Protein AF-X1QM81-F1 (afdb_monomer)

Foldseek 3Di:
DKFFADDDDDPDDDDDDDDDDDDFDPVDADDPGDMAAEAEAQDDPDCPVVVQVVDRHHYHYHHVVQDDPVNVQVVVVVPDDHPDDDDDDPPDTDPDRCSVVVQVVVVVPVVDPHDDDDDDDDD

Structure (mmCIF, N/CA/C/O backbone):
data_AF-X1QM81-F1
#
_entry.id   AF-X1QM81-F1
#
loop_
_atom_site.group_PDB
_atom_site.id
_atom_site.type_symbol
_atom_site.label_atom_id
_atom_site.label_alt_id
_atom_site.label_comp_id
_atom_site.label_asym_id
_atom_site.label_entity_id
_atom_site.label_seq_id
_atom_site.pdbx_PDB_ins_code
_atom_site.Cartn_x
_atom_site.Cartn_y
_atom_site.Cartn_z
_atom_site.occupancy
_atom_site.B_iso_or_equiv
_atom_site.auth_seq_id
_atom_site.auth_comp_id
_atom_site.auth_asym_id
_atom_site.auth_atom_id
_atom_site.pdbx_PDB_model_num
ATOM 1 N N . MET A 1 1 ? -1.967 -0.075 0.075 1.00 66.19 1 MET A N 1
ATOM 2 C CA . MET A 1 1 ? -1.455 -0.978 -0.974 1.00 66.19 1 MET A CA 1
ATOM 3 C C . MET A 1 1 ? -1.831 -0.385 -2.318 1.00 66.19 1 MET A C 1
ATOM 5 O O . MET A 1 1 ? -2.944 0.114 -2.433 1.00 66.19 1 MET A O 1
ATOM 9 N N . LEU A 1 2 ? -0.912 -0.367 -3.280 1.00 57.12 2 LEU A N 1
ATOM 10 C CA . LEU A 1 2 ? -1.179 0.070 -4.653 1.00 57.12 2 LEU A CA 1
ATOM 11 C C . LEU A 1 2 ? -1.048 -1.137 -5.585 1.00 57.12 2 LEU A C 1
ATOM 13 O O . LEU A 1 2 ? -0.140 -1.946 -5.378 1.00 57.12 2 LEU A O 1
ATOM 17 N N . CYS A 1 3 ? -1.927 -1.248 -6.579 1.00 51.84 3 CYS A N 1
ATOM 18 C CA . CYS A 1 3 ? -1.937 -2.367 -7.514 1.00 51.84 3 CYS A CA 1
ATOM 19 C C . CYS A 1 3 ? -2.036 -1.894 -8.974 1.00 51.84 3 CYS A C 1
ATOM 21 O O . CYS A 1 3 ? -2.830 -1.000 -9.271 1.00 51.84 3 CYS A O 1
ATOM 23 N N . PHE A 1 4 ? -1.208 -2.461 -9.863 1.00 49.91 4 PHE A N 1
ATOM 24 C CA . PHE A 1 4 ? -0.977 -1.963 -11.233 1.00 49.91 4 PHE 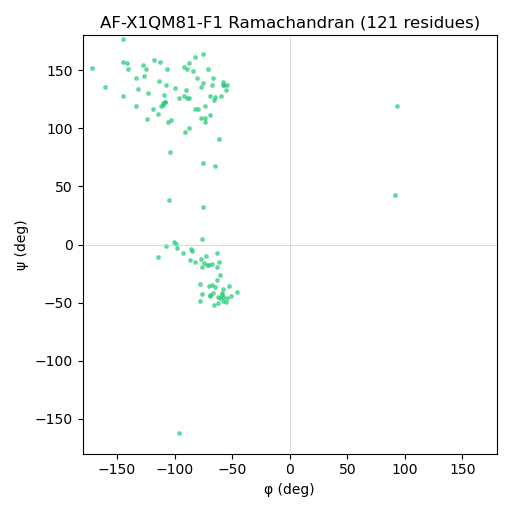A CA 1
ATOM 25 C C . PHE A 1 4 ? -1.038 -3.085 -12.282 1.00 49.91 4 PHE A C 1
ATOM 27 O O . PHE A 1 4 ? -0.527 -4.165 -12.003 1.00 49.91 4 PHE A O 1
ATOM 34 N N . PRO A 1 5 ? -1.578 -2.857 -13.492 1.00 36.34 5 PRO A N 1
ATOM 35 C CA . PRO A 1 5 ? -1.492 -3.795 -14.620 1.00 36.34 5 PRO A CA 1
ATOM 36 C C . PRO A 1 5 ? -0.090 -3.797 -15.274 1.00 36.34 5 PRO A C 1
ATOM 38 O O . PRO A 1 5 ? 0.666 -2.837 -15.088 1.00 36.34 5 PRO A O 1
ATOM 41 N N . LYS A 1 6 ? 0.260 -4.815 -16.092 1.00 41.66 6 LYS A N 1
ATOM 42 C CA . LYS A 1 6 ? 1.467 -4.757 -16.946 1.00 41.66 6 LYS A CA 1
ATOM 43 C C . LYS A 1 6 ? 1.464 -3.515 -17.813 1.00 41.66 6 LYS A C 1
ATOM 45 O O . LYS A 1 6 ? 0.490 -3.232 -18.514 1.00 41.66 6 LYS A O 1
ATOM 50 N N . ARG A 1 7 ? 2.632 -2.887 -17.906 1.00 47.16 7 ARG A N 1
ATOM 51 C CA . ARG A 1 7 ? 2.940 -1.978 -19.004 1.00 47.16 7 ARG A CA 1
ATOM 52 C C . ARG A 1 7 ? 2.964 -2.775 -20.313 1.00 47.16 7 ARG A C 1
ATOM 54 O O . ARG A 1 7 ? 3.663 -3.785 -20.409 1.00 47.16 7 ARG A O 1
ATOM 61 N N . LYS A 1 8 ? 2.202 -2.347 -21.324 1.00 40.94 8 LYS A N 1
ATOM 62 C CA . LYS A 1 8 ? 2.375 -2.864 -22.692 1.00 40.94 8 LYS A CA 1
ATOM 63 C C . LYS A 1 8 ? 3.633 -2.230 -23.300 1.00 40.94 8 LYS A C 1
ATOM 65 O O . LYS A 1 8 ? 3.926 -1.065 -23.046 1.00 40.94 8 LYS A O 1
ATOM 70 N N . ASN A 1 9 ? 4.419 -3.036 -24.014 1.00 46.31 9 ASN A N 1
ATOM 71 C CA . ASN A 1 9 ? 5.708 -2.653 -24.599 1.00 46.31 9 ASN A CA 1
ATOM 72 C C . ASN A 1 9 ? 5.573 -1.517 -25.625 1.00 46.31 9 ASN A C 1
ATOM 74 O O . ASN A 1 9 ? 5.463 -1.796 -26.817 1.00 46.31 9 ASN A O 1
ATOM 78 N N . ASP A 1 10 ? 5.684 -0.261 -25.190 1.00 47.56 10 ASP A N 1
ATOM 79 C CA . ASP A 1 10 ? 5.574 0.886 -26.093 1.00 47.56 10 ASP A CA 1
ATOM 80 C C . ASP A 1 10 ? 6.828 1.780 -25.999 1.00 47.56 10 ASP A C 1
ATOM 82 O O . ASP A 1 10 ? 7.058 2.503 -25.027 1.00 47.56 10 ASP A O 1
ATOM 86 N N . ASN A 1 11 ? 7.649 1.727 -27.054 1.00 43.22 11 ASN A N 1
ATOM 87 C CA . ASN A 1 11 ? 8.834 2.561 -27.306 1.00 43.22 11 ASN A CA 1
ATOM 88 C C . ASN A 1 11 ? 8.484 4.001 -27.760 1.00 43.22 11 ASN A C 1
ATOM 90 O O . ASN A 1 11 ? 9.227 4.598 -28.539 1.00 43.22 11 ASN A O 1
ATOM 94 N N . GLU A 1 12 ? 7.376 4.594 -27.306 1.00 37.16 12 GLU A N 1
ATOM 95 C CA . GLU A 1 12 ? 7.035 5.979 -27.665 1.00 37.16 12 GLU A CA 1
ATOM 96 C C . GLU A 1 12 ? 7.410 6.992 -26.568 1.00 37.16 12 GLU A C 1
ATOM 98 O O . GLU A 1 12 ? 7.119 6.784 -25.386 1.00 37.16 12 GLU A O 1
ATOM 103 N N . PRO A 1 13 ? 8.040 8.132 -26.924 1.00 35.81 13 PRO A N 1
ATOM 104 C CA . PRO A 1 13 ? 8.322 9.195 -25.973 1.00 35.81 13 PRO A CA 1
ATOM 105 C C . PRO A 1 13 ? 7.027 9.940 -25.630 1.00 35.81 13 PRO A C 1
ATOM 107 O O . PRO A 1 13 ? 6.482 10.701 -26.434 1.00 35.81 13 PRO A O 1
ATOM 110 N N . ILE A 1 14 ? 6.543 9.742 -24.405 1.00 43.69 14 ILE A N 1
ATOM 111 C CA . ILE A 1 14 ? 5.295 10.339 -23.927 1.00 43.69 14 ILE A CA 1
ATOM 112 C C . ILE A 1 14 ? 5.501 11.838 -23.660 1.00 43.69 14 ILE A C 1
ATOM 114 O O . ILE A 1 14 ? 6.309 12.258 -22.828 1.00 43.69 14 ILE A O 1
ATOM 118 N N . LYS A 1 15 ? 4.743 12.672 -24.380 1.00 32.53 15 LYS A N 1
ATOM 119 C CA . LYS A 1 15 ? 4.685 14.128 -24.188 1.00 32.53 15 LYS A CA 1
ATOM 120 C C . LYS A 1 15 ? 3.906 14.454 -22.912 1.00 32.53 15 LYS A C 1
ATOM 122 O O . LYS A 1 15 ? 2.678 14.424 -22.901 1.00 32.53 15 LYS A O 1
ATOM 127 N N . THR A 1 16 ? 4.606 14.846 -21.852 1.00 33.66 16 THR A N 1
ATOM 128 C CA . THR A 1 16 ? 3.986 15.257 -20.585 1.00 33.66 16 THR A CA 1
ATOM 129 C C . THR A 1 16 ? 3.237 16.589 -20.732 1.00 33.66 16 THR A C 1
ATOM 131 O O . THR A 1 16 ? 3.860 17.648 -20.863 1.00 33.66 16 THR A O 1
ATOM 134 N N . LYS A 1 17 ? 1.901 16.578 -20.644 1.00 33.81 17 LYS A N 1
ATOM 135 C CA . LYS A 1 17 ? 1.137 17.774 -20.249 1.00 33.81 17 LYS A CA 1
ATOM 136 C C . LYS A 1 17 ? 1.152 17.850 -18.721 1.00 33.81 17 LYS A C 1
ATOM 138 O O . LYS A 1 17 ? 0.661 16.954 -18.049 1.00 33.81 17 LYS A O 1
ATOM 143 N N . LYS A 1 18 ? 1.764 18.909 -18.180 1.00 34.78 18 LYS A N 1
ATOM 144 C CA . LYS A 1 18 ? 1.897 19.155 -16.734 1.00 34.78 18 LYS A CA 1
ATOM 145 C C . LYS A 1 18 ? 0.534 19.153 -16.026 1.00 34.78 18 LYS A C 1
ATOM 147 O O . LYS A 1 18 ? -0.313 19.960 -16.411 1.00 34.78 18 LYS A O 1
ATOM 152 N N . PRO A 1 19 ? 0.391 18.456 -14.889 1.00 36.16 19 PRO A N 1
ATOM 153 C CA . PRO A 1 19 ? -0.457 18.914 -13.808 1.00 36.16 19 PRO A CA 1
ATOM 154 C C . PRO A 1 19 ? 0.403 19.658 -12.781 1.00 36.16 19 PRO A C 1
ATOM 156 O O . PRO A 1 19 ? 1.418 19.174 -12.281 1.00 36.16 19 PRO A O 1
ATOM 159 N N . VAL A 1 20 ? -0.011 20.885 -12.493 1.00 46.41 20 VAL A N 1
ATOM 160 C CA . VAL A 1 20 ? 0.463 21.690 -11.369 1.00 46.41 20 VAL A CA 1
ATOM 161 C C . VAL A 1 20 ? -0.227 21.164 -10.114 1.00 46.41 20 VAL A C 1
ATOM 163 O O . VAL A 1 20 ? -1.410 21.432 -9.981 1.00 46.41 20 VAL A O 1
ATOM 166 N N . ILE A 1 21 ? 0.457 20.489 -9.183 1.00 36.03 21 ILE A N 1
ATOM 167 C CA . ILE A 1 21 ? -0.023 20.381 -7.789 1.00 36.03 21 ILE A CA 1
ATOM 168 C C . ILE A 1 21 ? 1.164 20.387 -6.807 1.00 36.03 21 ILE A C 1
ATOM 170 O O . ILE A 1 21 ? 2.116 19.620 -6.928 1.00 36.03 21 ILE A O 1
ATOM 174 N N . LYS A 1 22 ? 1.081 21.288 -5.818 1.00 33.94 22 LYS A N 1
ATOM 175 C CA . LYS A 1 22 ? 1.938 21.367 -4.627 1.00 33.94 22 LYS A CA 1
ATOM 176 C C . LYS A 1 22 ? 1.477 20.355 -3.563 1.00 33.94 22 LYS A C 1
ATOM 178 O O . LYS A 1 22 ? 0.284 20.267 -3.294 1.00 33.94 22 LYS A O 1
ATOM 183 N N . LYS A 1 23 ? 2.467 19.779 -2.865 1.00 37.94 23 LYS A N 1
ATOM 184 C CA . LYS A 1 23 ? 2.437 18.965 -1.625 1.00 37.94 23 LYS A CA 1
ATOM 185 C C . LYS A 1 23 ? 2.358 17.438 -1.838 1.00 37.94 23 LYS A C 1
ATOM 187 O O . LYS A 1 23 ? 1.420 16.917 -2.425 1.00 37.94 23 LYS A O 1
ATOM 192 N N . TYR A 1 24 ? 3.399 16.766 -1.335 1.00 41.72 24 TYR A N 1
ATOM 193 C CA . TYR A 1 24 ? 3.782 15.353 -1.473 1.00 41.72 24 TYR A CA 1
ATOM 194 C C . TYR A 1 24 ? 2.782 14.365 -0.845 1.00 41.72 24 TYR A C 1
ATOM 196 O O . TYR A 1 24 ? 3.067 13.726 0.164 1.00 41.72 24 TYR A O 1
ATOM 204 N N . SER A 1 25 ? 1.585 14.266 -1.412 1.00 55.62 25 SER A N 1
ATOM 205 C CA . SER A 1 25 ? 0.672 13.154 -1.153 1.00 55.62 25 SER A CA 1
ATOM 206 C C . SER A 1 25 ? 1.153 11.932 -1.938 1.00 55.62 25 SER A C 1
ATOM 208 O O . SER A 1 25 ? 1.479 12.057 -3.117 1.00 55.62 25 SER A O 1
ATOM 210 N N . ILE A 1 26 ? 1.167 10.743 -1.322 1.00 57.91 26 ILE A N 1
ATOM 211 C CA . ILE A 1 26 ? 1.462 9.484 -2.030 1.00 57.91 26 ILE A CA 1
ATOM 212 C C . ILE A 1 26 ? 0.423 9.151 -3.105 1.00 57.91 26 ILE A C 1
ATOM 214 O O . ILE A 1 26 ? 0.617 8.213 -3.860 1.00 57.91 26 ILE A O 1
ATOM 218 N N . LEU A 1 27 ? -0.670 9.908 -3.182 1.00 55.44 27 LEU A N 1
ATOM 219 C CA . LEU A 1 27 ? -1.685 9.807 -4.228 1.00 55.44 27 LEU A CA 1
ATOM 220 C C . LEU A 1 27 ? -1.404 10.769 -5.395 1.00 55.44 27 LEU A C 1
ATOM 222 O O . LEU A 1 27 ? -2.065 10.695 -6.426 1.00 55.44 27 LEU A O 1
ATOM 226 N N . THR A 1 28 ? -0.412 11.654 -5.255 1.00 51.94 28 THR A N 1
ATOM 227 C CA . THR A 1 28 ? 0.035 12.590 -6.291 1.00 51.94 28 THR A CA 1
ATOM 228 C C . THR A 1 28 ? 1.349 12.088 -6.886 1.00 51.94 28 THR A C 1
ATOM 230 O O . THR A 1 28 ? 2.427 12.565 -6.536 1.00 51.94 28 THR A O 1
ATOM 233 N N . PHE A 1 29 ? 1.283 11.116 -7.791 1.00 65.62 29 PHE A N 1
ATOM 234 C CA . PHE A 1 29 ? 2.437 10.696 -8.589 1.00 65.62 29 PHE A CA 1
ATOM 235 C C . PHE A 1 29 ? 2.104 10.697 -10.077 1.00 65.62 29 PHE A C 1
ATOM 237 O O . PHE A 1 29 ? 0.948 10.594 -10.479 1.00 65.62 29 PHE A O 1
ATOM 244 N N . ILE A 1 30 ? 3.143 10.852 -10.894 1.00 52.38 30 ILE A N 1
ATOM 245 C CA . ILE A 1 30 ? 3.026 10.787 -12.348 1.00 52.38 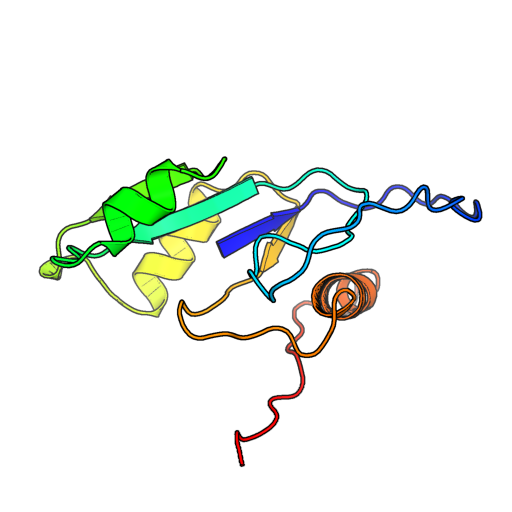30 ILE A CA 1
ATOM 246 C C . ILE A 1 30 ? 3.257 9.327 -12.728 1.00 52.38 30 ILE A C 1
ATOM 248 O O . ILE A 1 30 ? 4.396 8.869 -12.808 1.00 52.38 30 ILE A O 1
ATOM 252 N N . TYR A 1 31 ? 2.167 8.588 -12.899 1.00 59.00 31 TYR A N 1
ATOM 253 C CA . TYR A 1 31 ? 2.175 7.256 -13.490 1.00 59.00 31 TYR A CA 1
ATOM 254 C C . TYR A 1 31 ? 1.038 7.213 -14.506 1.00 59.00 31 TYR A C 1
ATOM 256 O O . TYR A 1 31 ? -0.108 7.479 -14.152 1.00 59.00 31 TYR A O 1
ATOM 264 N N . ASP A 1 32 ? 1.380 6.983 -15.773 1.00 60.22 32 ASP A N 1
ATOM 265 C CA . ASP A 1 32 ? 0.432 7.083 -16.892 1.00 60.22 32 ASP A CA 1
ATOM 266 C C . ASP A 1 32 ? -0.552 5.901 -16.947 1.00 60.22 32 ASP A C 1
ATOM 268 O O . ASP A 1 32 ? -1.596 5.993 -17.591 1.00 60.22 32 ASP A O 1
ATOM 272 N N . GLU A 1 33 ? -0.254 4.805 -16.245 1.00 67.25 33 GLU A N 1
ATOM 273 C CA . GLU A 1 33 ? -1.110 3.621 -16.202 1.00 67.25 33 GLU A CA 1
ATOM 274 C C . GLU A 1 33 ? -2.140 3.696 -15.073 1.00 67.25 33 GLU A C 1
ATOM 276 O O . GLU A 1 33 ? -1.913 4.280 -14.008 1.00 67.25 33 GLU A O 1
ATOM 281 N N . LYS A 1 34 ? -3.284 3.044 -15.291 1.00 76.31 34 LYS A N 1
ATOM 282 C CA . LYS A 1 34 ? -4.333 2.918 -14.274 1.00 76.31 34 LYS A CA 1
ATOM 283 C C . LYS A 1 34 ? -3.848 2.062 -13.111 1.00 76.31 34 LYS A C 1
ATOM 285 O O . LYS A 1 34 ? -3.181 1.058 -13.314 1.00 76.31 34 LYS A O 1
ATOM 290 N N . PHE A 1 35 ? -4.247 2.425 -11.902 1.00 84.69 35 PHE A N 1
ATOM 291 C CA . PHE A 1 35 ? -3.946 1.666 -10.697 1.00 84.69 35 PHE A CA 1
ATOM 292 C C . PHE A 1 35 ? -5.101 1.739 -9.717 1.00 84.69 35 PHE A C 1
ATOM 294 O O . PHE A 1 35 ? -5.893 2.683 -9.750 1.00 84.69 35 PHE A O 1
ATOM 301 N N . GLU A 1 36 ? -5.176 0.758 -8.828 1.00 88.62 36 GLU A N 1
ATOM 302 C CA . GLU A 1 36 ? -6.062 0.815 -7.674 1.00 88.62 36 GLU A CA 1
ATOM 303 C C . GLU A 1 36 ? -5.273 1.059 -6.389 1.00 88.62 36 GLU A C 1
ATOM 305 O O . GLU A 1 36 ? -4.103 0.687 -6.245 1.00 88.62 36 GLU A O 1
ATOM 310 N N . VAL A 1 37 ? -5.940 1.702 -5.435 1.00 91.50 37 VAL A N 1
ATOM 311 C CA . VAL A 1 37 ? -5.413 1.948 -4.098 1.00 91.50 37 VAL A CA 1
ATOM 312 C C . VAL A 1 37 ? -6.326 1.258 -3.108 1.00 91.50 37 VAL A C 1
ATOM 314 O O . VAL A 1 37 ? -7.489 1.634 -2.975 1.00 91.50 37 VAL A O 1
ATOM 317 N N . ILE A 1 38 ? -5.792 0.283 -2.382 1.00 93.25 38 ILE A N 1
ATOM 318 C CA . ILE A 1 38 ? -6.507 -0.412 -1.316 1.00 93.25 38 ILE A CA 1
ATOM 319 C C . ILE A 1 38 ? -5.929 0.026 0.028 1.00 93.25 38 ILE A C 1
ATOM 321 O O . ILE A 1 38 ? -4.728 -0.125 0.291 1.00 93.25 38 ILE A O 1
ATOM 325 N N . ILE A 1 39 ? -6.791 0.560 0.888 1.00 93.88 39 ILE A N 1
ATOM 326 C CA . ILE A 1 39 ? -6.472 0.921 2.270 1.00 93.88 39 ILE A CA 1
ATOM 327 C C . ILE A 1 39 ? -7.202 -0.061 3.176 1.00 93.88 39 ILE A C 1
ATOM 329 O O . ILE A 1 39 ? -8.424 -0.149 3.122 1.00 93.88 39 ILE A O 1
ATOM 333 N N . ILE A 1 40 ? -6.453 -0.785 4.009 1.00 94.19 40 ILE A N 1
ATOM 334 C CA . ILE A 1 40 ? -7.028 -1.622 5.062 1.00 94.19 40 ILE A CA 1
ATOM 335 C C . ILE A 1 40 ? -6.782 -0.919 6.392 1.00 94.19 40 ILE A C 1
ATOM 337 O O . ILE A 1 40 ? -5.651 -0.876 6.872 1.00 94.19 40 ILE A O 1
ATOM 341 N N . ASP A 1 41 ? -7.841 -0.338 6.940 1.00 93.88 41 ASP A N 1
ATOM 342 C CA . ASP A 1 41 ? -7.857 0.331 8.234 1.00 93.88 41 ASP A CA 1
ATOM 343 C C . ASP A 1 41 ? -8.210 -0.666 9.343 1.00 93.88 41 ASP A C 1
ATOM 345 O O . ASP A 1 41 ? -9.164 -1.430 9.212 1.00 93.88 41 ASP A O 1
ATOM 349 N N . SER A 1 42 ? -7.457 -0.656 10.441 1.00 92.75 42 SER A N 1
ATOM 350 C CA . SER A 1 42 ? -7.651 -1.566 11.575 1.00 92.75 42 SER A CA 1
ATOM 351 C C . SER A 1 42 ? -8.292 -0.883 12.784 1.00 92.75 42 SER A C 1
ATOM 353 O O . SER A 1 42 ? -7.889 -1.140 13.918 1.00 92.75 42 SER A O 1
ATOM 355 N N . GLY A 1 43 ? -9.252 0.015 12.547 1.00 91.12 43 GLY A N 1
ATOM 356 C CA . GLY A 1 43 ? -9.989 0.709 13.601 1.00 91.12 43 GLY A CA 1
ATOM 357 C C . GLY A 1 43 ? -9.369 2.042 14.012 1.00 91.12 43 GLY A C 1
ATOM 358 O O . GLY A 1 43 ? -9.303 2.336 15.207 1.00 91.12 43 GLY A O 1
ATOM 359 N N . SER A 1 44 ? -8.914 2.849 13.048 1.00 91.25 44 SER A N 1
ATOM 360 C CA . SER A 1 44 ? -8.456 4.213 13.340 1.00 91.25 44 SER A CA 1
ATOM 361 C C . SER A 1 44 ? -9.568 5.040 13.992 1.00 91.25 44 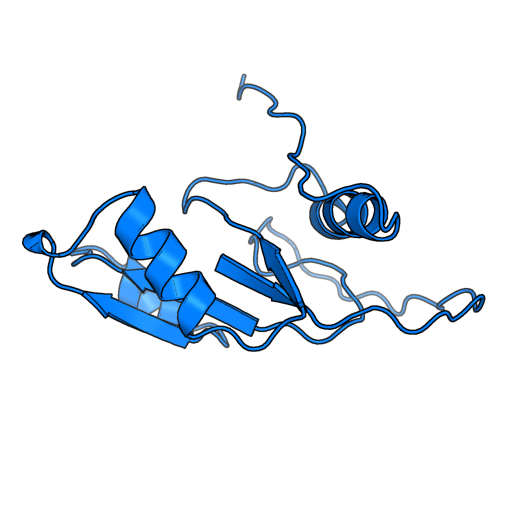SER A C 1
ATOM 363 O O . SER A 1 44 ? -10.722 5.004 13.567 1.00 91.25 44 SER A O 1
ATOM 365 N N . THR A 1 45 ? -9.216 5.810 15.023 1.00 92.00 45 THR A N 1
ATOM 366 C CA . THR A 1 45 ? -10.140 6.684 15.775 1.00 92.00 45 THR A CA 1
ATOM 367 C C . THR A 1 45 ? -9.929 8.170 15.492 1.00 92.00 45 THR A C 1
ATOM 369 O O . THR A 1 45 ? -10.628 9.019 16.044 1.00 92.00 45 THR A O 1
ATOM 372 N N . ASP A 1 46 ? -8.957 8.491 14.644 1.00 90.50 46 ASP A N 1
ATOM 373 C CA . ASP A 1 46 ? -8.671 9.837 14.177 1.00 90.50 46 ASP A CA 1
ATOM 374 C C . ASP A 1 46 ? -9.340 10.100 12.814 1.00 90.50 46 ASP A C 1
ATOM 376 O O . ASP A 1 46 ? -10.258 9.399 12.384 1.00 90.50 46 ASP A O 1
ATOM 380 N N . LYS A 1 47 ? -8.875 11.131 12.103 1.00 92.69 47 LYS A N 1
ATOM 381 C CA . LYS A 1 47 ? -9.431 11.518 10.800 1.00 92.69 47 LYS A CA 1
ATOM 382 C C . LYS A 1 47 ? -9.013 10.607 9.641 1.00 92.69 47 LYS A C 1
ATOM 384 O O . LYS A 1 47 ? -9.369 10.907 8.505 1.00 92.69 47 LYS A O 1
ATOM 389 N N . THR A 1 48 ? -8.282 9.514 9.874 1.00 89.31 48 THR A N 1
ATOM 390 C CA . THR A 1 48 ? -7.756 8.648 8.800 1.00 89.31 48 THR A CA 1
ATOM 391 C C . THR A 1 48 ? -8.855 8.152 7.861 1.00 89.31 48 THR A C 1
ATOM 393 O O . THR A 1 48 ? -8.717 8.247 6.643 1.00 89.31 48 THR A O 1
ATOM 396 N N . ILE A 1 49 ? -9.977 7.682 8.414 1.00 91.38 49 ILE A N 1
ATOM 397 C CA . ILE A 1 49 ? -11.115 7.174 7.632 1.00 91.38 49 ILE A CA 1
ATOM 398 C C . ILE A 1 49 ? -11.791 8.292 6.831 1.00 91.38 49 ILE A C 1
ATOM 400 O O . ILE A 1 49 ? -12.166 8.080 5.679 1.00 91.38 49 ILE A O 1
ATOM 404 N N . GLU A 1 50 ? -11.965 9.468 7.439 1.00 91.75 50 GLU A N 1
ATOM 405 C CA . GLU A 1 50 ? -12.569 10.634 6.785 1.00 91.75 50 GLU A CA 1
ATOM 406 C C . GLU A 1 50 ? -11.714 11.077 5.598 1.00 91.75 50 GLU A C 1
ATOM 408 O O . GLU A 1 50 ? -12.215 11.153 4.481 1.00 91.75 50 GLU A O 1
ATOM 413 N N . ILE A 1 51 ? -10.409 11.246 5.827 1.00 89.06 51 ILE A N 1
ATOM 414 C CA . ILE A 1 51 ? -9.440 11.638 4.802 1.00 89.06 51 ILE A CA 1
ATOM 415 C C . ILE A 1 51 ? -9.401 10.598 3.682 1.00 89.06 51 ILE A C 1
ATOM 417 O O . ILE A 1 51 ? -9.438 10.966 2.515 1.00 89.06 51 ILE A O 1
ATOM 421 N N . ALA A 1 52 ? -9.355 9.301 4.002 1.00 88.12 52 ALA A N 1
ATOM 422 C CA . ALA A 1 52 ? -9.310 8.245 2.991 1.00 88.12 52 ALA A CA 1
ATOM 423 C C . ALA A 1 52 ? -10.517 8.294 2.038 1.00 88.12 52 ALA A C 1
ATOM 425 O O . ALA A 1 52 ? -10.349 8.104 0.836 1.00 88.12 52 ALA A O 1
ATOM 426 N N . LYS A 1 53 ? -11.715 8.600 2.554 1.00 89.38 53 LYS A N 1
ATOM 427 C CA . LYS A 1 53 ? -12.950 8.709 1.758 1.00 89.38 53 LYS A CA 1
ATOM 428 C C . LYS A 1 53 ? -12.960 9.892 0.782 1.00 89.38 53 LYS A C 1
ATOM 430 O O . LYS A 1 53 ? -13.775 9.890 -0.136 1.00 89.38 53 LYS A O 1
ATOM 435 N N . GLU A 1 54 ? -12.079 10.878 0.952 1.00 91.44 54 GLU A N 1
ATOM 436 C CA . GLU A 1 54 ? -11.944 12.015 0.027 1.00 91.44 54 GLU A CA 1
ATOM 437 C C . GLU A 1 54 ? -11.197 11.649 -1.267 1.00 91.44 54 GLU A C 1
ATOM 439 O O . GLU A 1 54 ? -11.211 12.416 -2.231 1.00 91.44 54 GLU A O 1
ATOM 444 N N . TYR A 1 55 ? -10.554 10.480 -1.311 1.00 87.50 55 TYR A N 1
ATOM 445 C CA . TYR A 1 55 ? -9.752 10.026 -2.443 1.00 87.50 55 TYR A CA 1
ATOM 446 C C . TYR A 1 55 ? -10.390 8.821 -3.147 1.00 87.50 55 TYR A C 1
ATOM 448 O O . TYR A 1 55 ? -11.151 8.071 -2.533 1.00 87.50 55 TYR A O 1
ATOM 456 N N . PRO A 1 56 ? -10.064 8.583 -4.432 1.00 86.19 56 PRO A N 1
ATOM 457 C CA . PRO A 1 56 ? -10.550 7.425 -5.180 1.00 86.19 56 PRO A CA 1
ATOM 458 C C . PRO A 1 56 ? -9.816 6.145 -4.746 1.00 86.19 56 PRO A C 1
ATOM 460 O O . PRO A 1 56 ? -8.989 5.600 -5.475 1.00 86.19 56 PRO A O 1
ATOM 463 N N . VAL A 1 57 ? -10.092 5.682 -3.528 1.00 89.25 57 VAL A N 1
ATOM 464 C CA . VAL A 1 57 ? -9.465 4.508 -2.912 1.00 89.25 57 VAL A CA 1
ATOM 465 C C . VAL A 1 57 ? -10.527 3.505 -2.469 1.00 89.25 57 VAL A C 1
ATOM 467 O O . VAL A 1 57 ? -11.642 3.866 -2.092 1.00 89.25 57 VAL A O 1
ATOM 470 N N . ARG A 1 58 ? -10.167 2.224 -2.458 1.00 93.06 58 ARG A N 1
ATOM 471 C CA . ARG A 1 58 ? -10.965 1.161 -1.851 1.00 93.06 58 ARG A CA 1
ATOM 472 C C . ARG A 1 58 ? -10.592 1.054 -0.376 1.00 93.06 58 ARG A C 1
ATOM 474 O O . ARG A 1 58 ? -9.557 0.487 -0.026 1.00 93.06 58 ARG A O 1
ATOM 481 N N . LEU A 1 59 ? -11.425 1.631 0.483 1.00 93.44 59 LEU A N 1
ATOM 482 C CA . LEU A 1 59 ? -11.265 1.553 1.933 1.00 93.44 59 LEU A CA 1
ATOM 483 C C . LEU A 1 59 ? -11.954 0.299 2.482 1.00 93.44 59 LEU A C 1
ATOM 485 O O . LEU A 1 59 ? -13.146 0.091 2.262 1.00 93.44 59 LEU A O 1
ATOM 489 N N . ILE A 1 60 ? -11.210 -0.505 3.233 1.00 95.44 60 ILE A N 1
ATOM 490 C CA . ILE A 1 60 ? -11.698 -1.690 3.938 1.00 95.44 60 ILE A CA 1
ATOM 491 C C . ILE A 1 60 ? -11.365 -1.526 5.408 1.00 95.44 60 ILE A C 1
ATOM 493 O O . ILE A 1 60 ? -10.232 -1.218 5.757 1.00 95.44 60 ILE A O 1
ATOM 497 N N . GLN A 1 61 ? -12.350 -1.739 6.269 1.00 94.62 61 GLN A N 1
ATOM 498 C CA . GLN A 1 61 ? -12.179 -1.626 7.710 1.00 94.62 61 GLN A CA 1
ATOM 499 C C . GLN A 1 61 ? -12.245 -3.020 8.328 1.00 94.62 61 GLN A C 1
ATOM 501 O O . GLN A 1 61 ? -13.184 -3.770 8.064 1.00 94.62 61 GLN A O 1
ATOM 506 N N . ILE A 1 62 ? -11.245 -3.354 9.135 1.00 93.50 62 ILE A N 1
ATOM 507 C CA . ILE A 1 62 ? -11.178 -4.581 9.932 1.00 93.50 62 ILE A CA 1
ATOM 508 C C . ILE A 1 62 ? -11.139 -4.212 11.411 1.00 93.50 62 ILE A C 1
ATOM 510 O O . ILE A 1 62 ? -10.765 -3.092 11.774 1.00 93.50 62 ILE A O 1
ATOM 514 N N . LYS A 1 63 ? -11.500 -5.150 12.285 1.00 92.69 63 LYS A N 1
ATOM 515 C CA . LYS A 1 63 ? -11.357 -4.914 13.722 1.00 92.69 63 LYS A CA 1
ATOM 516 C C . LYS A 1 63 ? -9.873 -4.924 14.125 1.00 92.69 63 LYS A C 1
ATOM 518 O O . LYS A 1 63 ? -9.090 -5.648 13.500 1.00 92.69 63 LYS A O 1
ATOM 523 N N . PRO A 1 64 ? -9.469 -4.184 15.176 1.00 91.12 64 PRO A N 1
ATOM 524 C CA . PRO A 1 64 ? -8.090 -4.194 15.666 1.00 91.12 64 PRO A CA 1
ATOM 525 C C . PRO A 1 64 ? -7.553 -5.604 15.948 1.00 91.12 64 PRO A C 1
ATOM 527 O O . PRO A 1 64 ? -6.395 -5.895 15.662 1.00 91.12 64 PRO A O 1
ATOM 530 N N . GLU A 1 65 ? -8.400 -6.511 16.441 1.00 92.81 65 GLU A N 1
ATOM 531 C CA . GLU A 1 65 ? -8.020 -7.891 16.771 1.00 92.81 65 GLU A CA 1
ATOM 532 C C . GLU A 1 65 ? -7.769 -8.758 15.525 1.00 92.81 65 GLU A C 1
ATOM 534 O O . GLU A 1 65 ? -7.147 -9.817 15.604 1.00 92.81 65 GLU A O 1
ATOM 539 N N . GLU A 1 66 ? -8.251 -8.328 14.358 1.00 89.31 66 GLU A N 1
ATOM 540 C CA . GLU A 1 66 ? -8.053 -9.031 13.091 1.00 89.31 66 GLU A CA 1
ATOM 541 C C . GLU A 1 66 ? -6.748 -8.635 12.395 1.00 89.31 66 GLU A C 1
ATOM 543 O O . GLU A 1 66 ? -6.332 -9.337 11.461 1.00 89.31 66 GLU A O 1
ATOM 548 N N . PHE A 1 67 ? -6.116 -7.544 12.845 1.00 90.00 67 PHE A N 1
ATOM 549 C CA . PHE A 1 67 ? -4.892 -7.004 12.276 1.00 90.00 67 PHE A CA 1
ATOM 550 C C . PHE A 1 67 ? -3.700 -7.937 12.489 1.00 90.00 67 PHE A C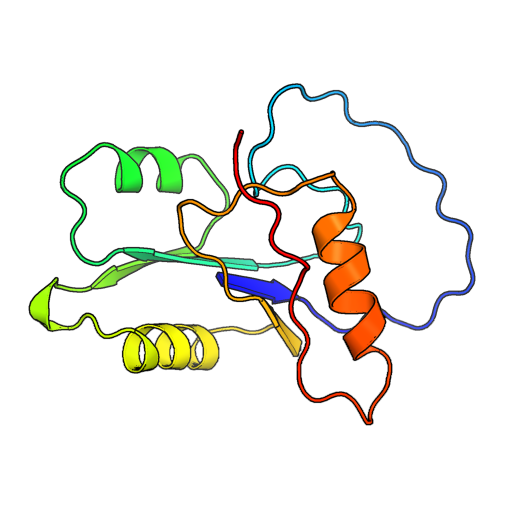 1
ATOM 552 O O . PHE A 1 67 ? -3.444 -8.457 13.573 1.00 90.00 67 PHE A O 1
ATOM 559 N N . GLY A 1 68 ? -2.904 -8.088 11.436 1.00 88.62 68 GLY A N 1
ATOM 560 C CA . GLY A 1 68 ? -1.594 -8.708 11.527 1.00 88.62 68 GLY A CA 1
ATOM 561 C C . GLY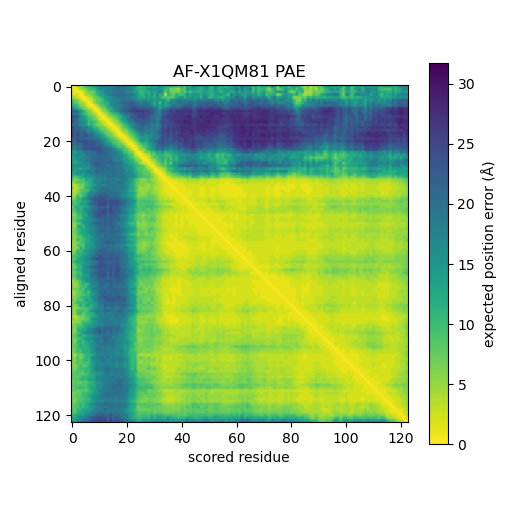 A 1 68 ? -0.753 -8.316 10.327 1.00 88.62 68 GLY A C 1
ATOM 562 O O . GLY A 1 68 ? -1.222 -8.374 9.196 1.00 88.62 68 GLY A O 1
ATOM 563 N N . HIS A 1 69 ? 0.510 -7.952 10.548 1.00 83.62 69 HIS A N 1
ATOM 564 C CA . HIS A 1 69 ? 1.384 -7.430 9.494 1.00 83.62 69 HIS A CA 1
ATOM 565 C C . HIS A 1 69 ? 1.435 -8.299 8.225 1.00 83.62 69 HIS A C 1
ATOM 567 O O . HIS A 1 69 ? 1.385 -7.759 7.123 1.00 83.62 69 HIS A O 1
ATOM 573 N N . GLY A 1 70 ? 1.549 -9.623 8.357 1.00 89.94 70 GLY A N 1
ATOM 574 C CA . GLY A 1 70 ? 1.487 -10.538 7.209 1.00 89.94 70 GLY A CA 1
ATOM 575 C C . GLY A 1 70 ? 0.053 -10.762 6.731 1.00 89.94 70 GLY A C 1
ATOM 576 O O . GLY A 1 70 ? -0.247 -10.584 5.557 1.00 89.94 70 GLY A O 1
ATOM 577 N N . LYS A 1 71 ? -0.852 -11.069 7.665 1.00 91.56 71 LYS A N 1
ATOM 578 C CA . LYS A 1 71 ? -2.259 -11.390 7.392 1.00 91.56 71 LYS A CA 1
ATOM 579 C C . LYS A 1 71 ? -2.974 -10.294 6.597 1.00 91.56 71 LYS A C 1
ATOM 581 O O . LYS A 1 71 ? -3.594 -10.582 5.584 1.00 91.56 71 LYS A O 1
ATOM 586 N N . THR A 1 72 ? -2.857 -9.042 7.026 1.00 91.31 72 THR A N 1
ATOM 587 C CA . THR A 1 72 ? -3.500 -7.891 6.384 1.00 91.31 72 THR A CA 1
ATOM 588 C C . THR A 1 72 ? -2.913 -7.612 4.999 1.00 91.31 72 THR A C 1
ATOM 590 O O . THR A 1 72 ? -3.647 -7.231 4.094 1.00 91.31 72 THR A O 1
ATOM 593 N N . ARG A 1 73 ? -1.605 -7.835 4.800 1.00 91.75 73 ARG A N 1
ATOM 594 C CA . ARG A 1 73 ? -0.969 -7.693 3.480 1.00 91.75 73 ARG A CA 1
ATOM 595 C C . ARG A 1 73 ? -1.414 -8.787 2.516 1.00 91.75 73 ARG A C 1
ATOM 597 O O . ARG A 1 73 ? -1.757 -8.460 1.388 1.00 91.75 73 ARG A O 1
ATOM 604 N N . ASN A 1 74 ? -1.465 -10.035 2.976 1.00 94.44 74 ASN A N 1
ATOM 605 C CA . ASN A 1 74 ? -1.959 -11.158 2.179 1.00 94.44 74 ASN A CA 1
ATOM 606 C C . ASN A 1 74 ? -3.428 -10.960 1.809 1.00 94.44 74 ASN A C 1
ATOM 608 O O . ASN A 1 74 ? -3.778 -11.077 0.647 1.00 94.44 74 ASN A O 1
ATOM 612 N N . TYR A 1 75 ? -4.261 -10.545 2.767 1.00 94.50 75 TYR A N 1
ATOM 613 C CA . TYR A 1 75 ? -5.655 -10.221 2.483 1.00 94.50 75 TYR A CA 1
ATOM 614 C C . TYR A 1 75 ? -5.785 -9.113 1.434 1.00 94.50 75 TYR A C 1
ATOM 616 O O . TYR A 1 75 ? -6.605 -9.227 0.535 1.00 94.50 75 TYR A O 1
ATOM 624 N N . GLY A 1 76 ? -4.955 -8.068 1.521 1.00 93.25 76 GLY A N 1
ATOM 625 C CA . GLY A 1 76 ? -4.875 -7.042 0.486 1.00 93.25 76 GLY A CA 1
ATOM 626 C C . GLY A 1 76 ? -4.525 -7.625 -0.884 1.00 93.25 76 GLY A C 1
ATOM 627 O O . GLY A 1 76 ? -5.217 -7.326 -1.850 1.00 93.25 76 GLY A O 1
ATOM 628 N N . ALA A 1 77 ? -3.492 -8.465 -0.956 1.00 93.94 77 ALA A N 1
ATOM 629 C CA . ALA A 1 77 ? -3.077 -9.125 -2.191 1.00 93.94 77 ALA A CA 1
ATOM 630 C C . ALA A 1 77 ? -4.203 -9.983 -2.801 1.00 93.94 77 ALA A C 1
ATOM 632 O O . ALA A 1 77 ? -4.457 -9.891 -3.998 1.00 93.94 77 ALA A O 1
ATOM 633 N N . ASP A 1 78 ? -4.924 -10.748 -1.979 1.00 95.69 78 ASP A N 1
ATOM 634 C CA . ASP A 1 78 ? -5.989 -11.655 -2.431 1.00 95.69 78 ASP A CA 1
ATOM 635 C C . ASP A 1 78 ? -7.169 -10.929 -3.095 1.00 95.69 78 ASP A C 1
ATOM 637 O O . ASP A 1 78 ? -7.843 -11.491 -3.955 1.00 95.69 78 ASP A O 1
ATOM 641 N N . ILE A 1 79 ? -7.451 -9.689 -2.687 1.00 94.62 79 ILE A N 1
ATOM 642 C CA . ILE A 1 79 ? -8.594 -8.907 -3.190 1.00 94.62 79 ILE A CA 1
ATOM 643 C C . ILE A 1 79 ? -8.221 -7.901 -4.282 1.00 94.62 79 ILE A C 1
ATOM 645 O O . ILE A 1 79 ? -9.090 -7.125 -4.696 1.00 94.62 79 ILE A O 1
ATOM 649 N N . SER A 1 80 ? -6.945 -7.851 -4.656 1.00 93.50 80 SER A N 1
ATOM 650 C CA . SER A 1 80 ? -6.429 -6.932 -5.666 1.00 93.50 80 SER A CA 1
ATOM 651 C C . SER A 1 80 ? -6.431 -7.541 -7.060 1.00 93.50 80 SER A C 1
ATOM 653 O O . SER A 1 80 ? -6.367 -8.757 -7.219 1.00 93.50 80 SER A O 1
ATOM 655 N N . GLU A 1 81 ? -6.523 -6.681 -8.067 1.00 90.00 81 GLU A N 1
ATOM 656 C CA . GLU A 1 81 ? -6.743 -7.069 -9.465 1.00 90.00 81 GLU A CA 1
ATOM 657 C C . GLU A 1 81 ? -5.559 -6.742 -10.383 1.00 90.00 81 GLU A C 1
ATOM 659 O O . GLU A 1 81 ? -5.534 -7.152 -11.543 1.00 90.00 81 GLU A O 1
ATOM 664 N N . GLY A 1 82 ? -4.583 -5.978 -9.900 1.00 86.88 82 GLY A N 1
ATOM 665 C CA . GLY A 1 82 ? -3.384 -5.664 -10.668 1.00 86.88 82 GLY A CA 1
ATOM 666 C C . GLY A 1 82 ? -2.331 -6.772 -10.616 1.00 86.88 82 GLY A C 1
ATOM 667 O O . GLY A 1 82 ? -2.303 -7.643 -9.753 1.00 86.88 82 GLY A O 1
ATOM 668 N N . GLU A 1 83 ? -1.428 -6.703 -11.580 1.00 86.62 83 GLU A N 1
ATOM 669 C CA . GLU A 1 83 ? -0.325 -7.633 -11.788 1.00 86.62 83 GLU A CA 1
ATOM 670 C C . GLU A 1 83 ? 0.842 -7.392 -10.830 1.00 86.62 83 GLU A C 1
ATOM 672 O O . GLU A 1 83 ? 1.488 -8.336 -10.379 1.00 86.62 83 GLU A O 1
ATOM 677 N N . TYR A 1 84 ? 1.091 -6.129 -10.480 1.00 88.62 84 TYR A N 1
ATOM 678 C CA . TYR A 1 84 ? 2.106 -5.756 -9.502 1.00 88.62 84 TYR A CA 1
ATOM 679 C C . TYR A 1 84 ? 1.474 -5.291 -8.198 1.00 88.62 84 TYR A C 1
ATOM 681 O O . TYR A 1 84 ? 0.552 -4.470 -8.191 1.00 88.62 84 TYR A O 1
ATOM 689 N N . LEU A 1 85 ? 2.046 -5.749 -7.083 1.00 91.75 85 LEU A N 1
ATOM 690 C CA . LEU A 1 85 ? 1.663 -5.345 -5.735 1.00 91.75 85 LEU A CA 1
ATOM 691 C C . LEU A 1 85 ? 2.733 -4.454 -5.118 1.00 91.75 85 LEU A C 1
ATOM 693 O O . LEU A 1 85 ? 3.882 -4.857 -4.943 1.00 91.75 85 LEU A O 1
ATOM 697 N N . VAL A 1 86 ? 2.333 -3.247 -4.723 1.00 91.56 86 VAL A N 1
ATOM 698 C CA . VAL A 1 86 ? 3.192 -2.310 -4.000 1.00 91.56 86 VAL A CA 1
ATOM 699 C C . VAL A 1 86 ? 2.639 -2.103 -2.595 1.00 91.56 86 VAL A C 1
ATOM 701 O O . VAL A 1 86 ? 1.578 -1.505 -2.372 1.00 91.56 86 VAL A O 1
ATOM 704 N N . PHE A 1 87 ? 3.392 -2.588 -1.613 1.00 91.50 87 PHE A N 1
ATOM 705 C CA . PHE A 1 87 ? 3.080 -2.401 -0.203 1.00 91.50 87 PHE A CA 1
ATOM 706 C C . PHE A 1 87 ? 3.717 -1.115 0.315 1.00 91.50 87 PHE A C 1
ATOM 708 O O . PHE A 1 87 ? 4.923 -0.909 0.214 1.00 91.50 87 PHE A O 1
ATOM 715 N N . LEU A 1 88 ? 2.887 -0.265 0.913 1.00 88.69 88 LEU A N 1
ATOM 716 C CA . LEU A 1 88 ? 3.292 0.988 1.536 1.00 88.69 88 LEU A CA 1
ATOM 717 C C . LEU A 1 88 ? 2.768 1.032 2.962 1.00 88.69 88 LEU A C 1
ATOM 719 O O . LEU A 1 88 ? 1.666 0.548 3.237 1.00 88.69 88 LEU A O 1
ATOM 723 N N . THR A 1 89 ? 3.551 1.633 3.848 1.00 84.62 89 THR A N 1
ATOM 724 C CA . THR A 1 89 ? 3.094 2.032 5.177 1.00 84.62 89 THR A CA 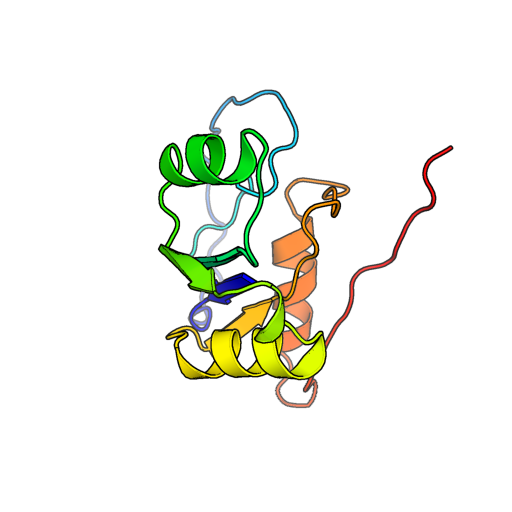1
ATOM 725 C C . THR A 1 89 ? 2.476 3.427 5.112 1.00 84.62 89 THR A C 1
ATOM 727 O O . THR A 1 89 ? 2.773 4.214 4.215 1.00 84.62 89 THR A O 1
ATOM 730 N N . GLN A 1 90 ? 1.597 3.737 6.063 1.00 81.44 90 GLN A N 1
ATOM 731 C CA . GLN A 1 90 ? 0.879 5.017 6.127 1.00 81.44 90 GLN A CA 1
ATOM 732 C C . GLN A 1 90 ? 1.787 6.245 6.326 1.00 81.44 90 GLN A C 1
ATOM 734 O O . GLN A 1 90 ? 1.389 7.368 6.037 1.00 81.44 90 GLN A O 1
ATOM 739 N N . ASP A 1 91 ? 3.009 6.038 6.812 1.00 83.06 91 ASP A N 1
ATOM 740 C CA . ASP A 1 91 ? 4.020 7.063 7.074 1.00 83.06 91 ASP A CA 1
ATOM 741 C C . ASP A 1 91 ? 5.091 7.167 5.971 1.00 83.06 91 ASP A C 1
ATOM 743 O O . ASP A 1 91 ? 6.014 7.988 6.072 1.00 83.06 91 ASP A O 1
ATOM 747 N N . ALA A 1 92 ? 4.966 6.365 4.906 1.00 84.06 92 ALA A N 1
ATOM 748 C CA . A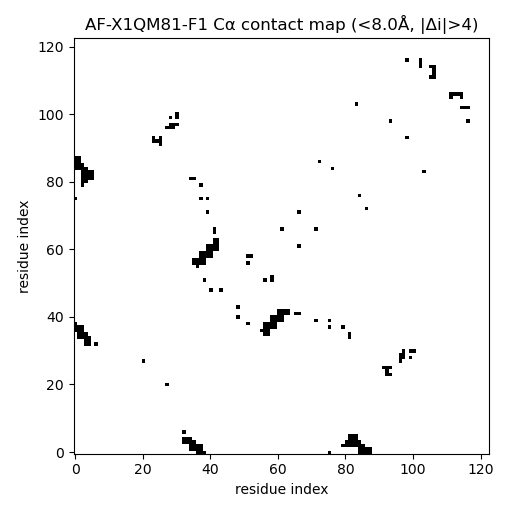LA A 1 92 ? 5.864 6.404 3.763 1.00 84.06 92 ALA A CA 1
ATOM 749 C C . ALA A 1 92 ? 5.724 7.736 3.011 1.00 84.06 92 ALA A C 1
ATOM 751 O O . ALA A 1 92 ? 4.644 8.105 2.550 1.00 84.06 92 ALA A O 1
ATOM 752 N N . ILE A 1 93 ? 6.844 8.445 2.852 1.00 84.62 93 ILE A N 1
ATOM 753 C CA . ILE A 1 93 ? 6.919 9.669 2.051 1.00 84.62 93 ILE A CA 1
ATOM 754 C C . ILE A 1 93 ? 7.781 9.389 0.820 1.00 84.62 93 ILE A C 1
ATOM 756 O O . ILE A 1 93 ? 8.964 9.073 0.978 1.00 84.62 93 ILE A O 1
ATOM 760 N N . PRO A 1 94 ? 7.227 9.521 -0.397 1.00 84.31 94 PRO A N 1
ATOM 761 C CA . PRO A 1 94 ? 8.009 9.463 -1.621 1.00 84.31 94 PRO A CA 1
ATOM 762 C C . PRO A 1 94 ? 9.134 10.497 -1.647 1.00 84.31 94 PRO A C 1
ATOM 764 O O . PRO A 1 94 ? 8.922 11.657 -1.298 1.00 84.31 94 PRO A O 1
ATOM 767 N N . PHE A 1 95 ? 10.322 10.092 -2.100 1.00 84.06 95 PHE A N 1
ATOM 768 C CA . PHE A 1 95 ? 11.441 11.022 -2.276 1.00 84.06 95 PHE A CA 1
ATOM 769 C C . PHE A 1 95 ? 11.194 12.003 -3.431 1.00 84.06 95 PHE A C 1
ATOM 771 O O . PHE A 1 95 ? 11.442 13.199 -3.301 1.00 84.06 95 PHE A O 1
ATOM 778 N N . ASP A 1 96 ? 10.679 11.497 -4.551 1.00 84.00 96 ASP A N 1
ATOM 779 C CA . ASP A 1 96 ? 10.285 12.281 -5.718 1.00 84.00 96 ASP A CA 1
ATOM 780 C C . ASP A 1 96 ? 9.039 11.677 -6.388 1.00 84.00 96 ASP A C 1
ATOM 782 O O . ASP A 1 96 ? 8.541 10.631 -5.974 1.00 84.00 96 ASP A O 1
ATOM 786 N N . ASN A 1 97 ? 8.532 12.327 -7.438 1.00 82.50 97 ASN A N 1
ATOM 787 C CA . ASN A 1 97 ? 7.331 11.887 -8.159 1.00 82.50 97 ASN A CA 1
ATOM 788 C C . ASN A 1 97 ? 7.546 10.638 -9.038 1.00 82.50 97 ASN A C 1
ATOM 790 O O . ASN A 1 97 ? 6.568 10.094 -9.545 1.00 82.50 97 ASN A O 1
ATOM 794 N N . ASN A 1 98 ? 8.793 10.201 -9.235 1.00 83.19 98 ASN A N 1
ATOM 795 C CA . ASN A 1 98 ? 9.164 9.040 -10.045 1.00 83.19 98 ASN A CA 1
ATOM 796 C C . ASN A 1 98 ? 9.402 7.778 -9.199 1.00 83.19 98 ASN A C 1
ATOM 798 O O . ASN A 1 98 ? 9.639 6.715 -9.769 1.00 83.19 98 ASN A O 1
ATOM 802 N N . TRP A 1 99 ? 9.314 7.870 -7.866 1.00 86.12 99 TRP A N 1
ATOM 803 C CA . TRP A 1 99 ? 9.569 6.771 -6.925 1.00 86.12 99 TRP A CA 1
ATOM 804 C C . TRP A 1 99 ? 8.901 5.446 -7.325 1.00 86.12 99 TRP A C 1
ATOM 806 O O . TRP A 1 99 ? 9.500 4.378 -7.214 1.00 86.12 99 TRP A O 1
ATOM 816 N N . LEU A 1 100 ? 7.658 5.524 -7.804 1.00 85.19 100 LEU A N 1
ATOM 817 C CA . LEU A 1 100 ? 6.862 4.369 -8.186 1.00 85.19 100 LEU A CA 1
ATOM 818 C C . LEU A 1 100 ? 7.313 3.803 -9.530 1.00 85.19 100 LEU A C 1
ATOM 820 O O . LEU A 1 100 ? 7.454 2.593 -9.670 1.00 85.19 100 LEU A O 1
ATOM 824 N N . ARG A 1 101 ? 7.587 4.680 -10.503 1.00 84.62 101 ARG A N 1
ATOM 825 C CA . ARG A 1 101 ? 8.117 4.290 -11.812 1.00 84.62 101 ARG A CA 1
ATOM 826 C C . ARG A 1 101 ? 9.438 3.544 -11.655 1.00 84.62 101 ARG A C 1
ATOM 828 O O . ARG A 1 101 ? 9.608 2.506 -12.279 1.00 84.62 101 ARG A O 1
ATOM 835 N N . TYR A 1 102 ? 10.334 4.049 -10.806 1.00 86.44 102 TYR A N 1
ATOM 836 C CA . TYR A 1 102 ? 11.607 3.390 -10.515 1.00 86.44 102 TYR A CA 1
ATOM 837 C C . TYR A 1 102 ? 11.421 2.041 -9.822 1.00 86.44 102 TYR A C 1
ATOM 839 O O . TYR A 1 102 ? 12.170 1.110 -10.099 1.00 86.44 102 TYR A O 1
ATOM 847 N N . LEU A 1 103 ? 10.427 1.914 -8.940 1.00 88.06 103 LEU A N 1
ATOM 848 C CA . LEU A 1 103 ? 10.130 0.639 -8.296 1.00 88.06 103 LEU A CA 1
ATOM 849 C C . LEU A 1 103 ? 9.646 -0.388 -9.332 1.00 88.06 103 LEU A C 1
ATOM 851 O O . LEU A 1 103 ? 10.223 -1.465 -9.439 1.00 88.06 103 LEU A O 1
ATOM 855 N N . ILE A 1 104 ? 8.642 -0.030 -10.137 1.00 87.62 104 ILE A N 1
ATOM 856 C CA . ILE A 1 104 ? 8.006 -0.953 -11.086 1.00 87.62 104 ILE A CA 1
ATOM 857 C C . ILE A 1 104 ? 8.934 -1.314 -12.251 1.00 87.62 104 ILE A C 1
ATOM 859 O O . ILE A 1 104 ? 8.936 -2.466 -12.665 1.00 87.62 104 ILE A O 1
ATOM 863 N N . SER A 1 105 ? 9.772 -0.396 -12.751 1.00 88.12 105 SER A N 1
ATOM 864 C CA . SER A 1 105 ? 10.653 -0.695 -13.895 1.00 88.12 105 SER A CA 1
ATOM 865 C C . SER A 1 105 ? 11.636 -1.838 -13.626 1.00 88.12 105 SER A C 1
ATOM 867 O O . SER A 1 105 ? 12.072 -2.502 -14.554 1.00 88.12 105 SER A O 1
ATOM 869 N N . ASN A 1 106 ? 11.997 -2.077 -12.362 1.00 87.75 106 ASN A N 1
ATOM 870 C CA . ASN A 1 106 ? 12.866 -3.197 -11.993 1.00 87.75 106 ASN A CA 1
ATOM 871 C C . ASN A 1 106 ? 12.131 -4.551 -11.993 1.00 87.75 106 ASN A C 1
ATOM 873 O O . ASN A 1 106 ? 12.786 -5.583 -12.061 1.00 87.75 106 ASN A O 1
ATOM 877 N N . LEU A 1 107 ? 10.795 -4.553 -11.926 1.00 89.38 107 LEU A N 1
ATOM 878 C CA . LEU A 1 107 ? 9.957 -5.753 -12.036 1.00 89.38 107 LEU A CA 1
ATOM 879 C C . LEU A 1 107 ? 9.635 -6.121 -13.495 1.00 89.38 107 LEU A C 1
ATOM 881 O O . LEU A 1 107 ? 9.005 -7.144 -13.732 1.00 89.38 107 LEU A O 1
ATOM 885 N N . GLU A 1 108 ? 10.053 -5.305 -14.473 1.00 85.88 108 GLU A N 1
ATOM 886 C CA . GLU A 1 108 ? 9.929 -5.644 -15.900 1.00 85.88 108 GLU A CA 1
ATOM 887 C C . GLU A 1 108 ? 10.889 -6.786 -16.309 1.00 85.88 108 GLU A C 1
ATOM 889 O O . GLU A 1 108 ? 10.676 -7.422 -17.339 1.00 85.88 108 GLU A O 1
ATOM 894 N N . ASP A 1 109 ? 11.920 -7.076 -15.504 1.00 90.06 109 ASP A N 1
ATOM 895 C CA . ASP A 1 109 ? 12.757 -8.272 -15.649 1.00 90.06 109 ASP A CA 1
ATOM 896 C C . ASP A 1 109 ? 12.045 -9.488 -15.036 1.00 90.06 109 ASP A C 1
ATOM 898 O O . ASP A 1 109 ? 11.827 -9.553 -13.827 1.00 90.06 109 ASP A O 1
ATOM 902 N N . GLU A 1 110 ? 11.722 -10.480 -15.869 1.00 89.56 110 GLU A N 1
ATOM 903 C CA . GLU A 1 110 ? 11.003 -11.699 -15.467 1.00 89.56 110 GLU A CA 1
ATOM 904 C C . GLU A 1 110 ? 11.757 -12.546 -14.423 1.00 89.56 110 GLU A C 1
ATOM 906 O O . GLU A 1 110 ? 11.157 -13.404 -13.774 1.00 89.56 110 GLU A O 1
ATOM 911 N N . ASN A 1 111 ? 13.055 -12.297 -14.214 1.00 94.69 111 ASN A N 1
ATOM 912 C CA . ASN A 1 111 ? 13.848 -12.954 -13.171 1.00 94.69 111 ASN A CA 1
ATOM 913 C C . ASN A 1 111 ? 13.740 -12.264 -11.799 1.00 94.69 111 ASN A C 1
ATOM 915 O O . ASN A 1 111 ? 14.287 -12.766 -10.812 1.00 94.69 111 ASN A O 1
ATOM 919 N N . VAL A 1 112 ? 13.060 -11.117 -11.708 1.00 93.50 112 VAL A N 1
ATOM 920 C CA . VAL A 1 112 ? 12.935 -10.326 -10.480 1.00 93.50 112 VAL A CA 1
ATOM 921 C C . VAL A 1 112 ? 11.557 -10.540 -9.855 1.00 93.50 112 VAL A C 1
ATOM 923 O O . VAL A 1 112 ? 10.549 -10.012 -10.306 1.00 93.50 112 VAL A O 1
ATOM 926 N N . ALA A 1 113 ? 11.518 -11.275 -8.742 1.00 90.75 113 ALA A N 1
ATOM 927 C CA . ALA A 1 113 ? 10.276 -11.539 -8.008 1.00 90.75 113 ALA A CA 1
ATOM 928 C C . ALA A 1 113 ? 9.858 -10.406 -7.047 1.00 90.75 113 ALA A C 1
ATOM 930 O O . ALA A 1 113 ? 8.733 -10.396 -6.549 1.00 90.75 113 ALA A O 1
ATOM 931 N N . GLY A 1 114 ? 10.759 -9.475 -6.723 1.00 92.88 114 GLY A N 1
ATOM 932 C CA . GLY A 1 114 ? 10.488 -8.433 -5.738 1.00 92.88 114 GLY A CA 1
ATOM 933 C C . GLY A 1 114 ? 11.570 -7.365 -5.667 1.00 92.88 114 GLY A C 1
ATOM 934 O O . GLY A 1 114 ? 12.743 -7.614 -5.936 1.00 92.88 114 GLY A O 1
ATOM 935 N N . VAL A 1 115 ? 11.158 -6.161 -5.278 1.00 92.88 115 VAL A N 1
ATOM 936 C CA . VAL A 1 115 ? 11.997 -4.959 -5.226 1.00 92.88 115 VAL A CA 1
ATOM 937 C C . VAL A 1 115 ? 11.651 -4.129 -3.994 1.00 92.88 115 VAL A C 1
ATOM 939 O O . VAL A 1 115 ? 10.540 -4.199 -3.466 1.00 92.88 115 VAL A O 1
ATOM 942 N N . TYR A 1 116 ? 12.591 -3.305 -3.540 1.00 91.50 116 TYR A N 1
ATOM 943 C CA . TYR A 1 116 ? 12.346 -2.318 -2.493 1.00 91.50 116 TYR A CA 1
ATOM 944 C C . TYR A 1 116 ? 13.082 -1.017 -2.812 1.00 91.50 116 TYR A C 1
ATOM 946 O O . TYR A 1 116 ? 14.134 -1.014 -3.448 1.00 91.50 116 TYR A O 1
ATOM 954 N N . ASN A 1 117 ? 12.529 0.104 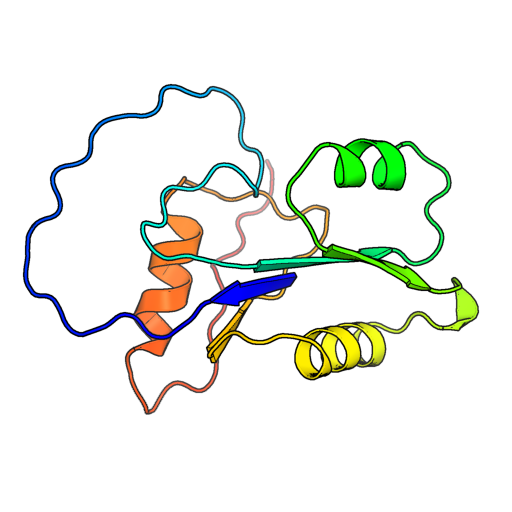-2.352 1.00 85.56 117 ASN A N 1
ATOM 955 C CA . ASN A 1 117 ? 13.159 1.410 -2.515 1.00 85.56 117 ASN A CA 1
ATOM 956 C C . ASN A 1 117 ? 14.193 1.680 -1.416 1.00 85.56 117 ASN A C 1
ATOM 958 O O . ASN A 1 117 ? 14.034 1.271 -0.263 1.00 85.56 117 ASN A O 1
ATOM 962 N N . LYS A 1 118 ? 15.224 2.459 -1.759 1.00 85.94 118 LYS A N 1
ATOM 963 C CA . LYS A 1 118 ? 16.185 2.990 -0.787 1.00 85.94 118 LYS A CA 1
ATOM 964 C C . LYS A 1 118 ? 15.466 3.864 0.245 1.00 85.94 118 LYS A C 1
ATOM 966 O O . LYS A 1 118 ? 14.780 4.816 -0.117 1.00 85.94 118 LYS A O 1
ATOM 971 N N . GLN A 1 119 ? 15.685 3.582 1.527 1.00 85.62 119 GLN A N 1
ATOM 972 C CA . GLN A 1 119 ? 15.154 4.383 2.630 1.00 85.62 119 GLN A CA 1
ATOM 973 C C . GLN A 1 119 ? 16.173 5.449 3.037 1.00 85.62 119 GLN A C 1
ATOM 975 O O . GLN A 1 119 ? 17.345 5.147 3.268 1.00 85.62 119 GLN A O 1
ATOM 980 N N . ILE A 1 120 ? 15.732 6.704 3.100 1.00 84.06 120 ILE A N 1
ATOM 981 C CA . ILE A 1 120 ? 16.565 7.839 3.505 1.00 84.06 120 ILE A CA 1
ATOM 982 C C . ILE A 1 120 ? 16.074 8.304 4.882 1.00 84.06 120 ILE A C 1
ATOM 984 O O . ILE A 1 120 ? 14.906 8.681 4.996 1.00 84.06 120 ILE A O 1
ATOM 988 N N . PRO A 1 121 ? 16.926 8.287 5.924 1.00 82.06 121 PRO A N 1
ATOM 989 C CA . PRO A 1 121 ? 16.558 8.802 7.239 1.00 82.06 121 PRO A CA 1
ATOM 990 C C . PRO A 1 121 ? 16.132 10.271 7.165 1.00 82.06 121 PRO A C 1
ATOM 992 O O . PRO A 1 121 ? 16.761 11.068 6.461 1.00 82.06 121 PRO A O 1
ATOM 995 N N . ARG A 1 122 ? 15.090 10.647 7.915 1.00 76.19 122 ARG A N 1
ATOM 996 C CA . ARG A 1 122 ? 14.754 12.064 8.110 1.00 76.19 122 ARG A CA 1
ATOM 997 C C . ARG A 1 122 ? 15.847 12.702 8.973 1.00 76.19 122 ARG A C 1
ATOM 999 O O . ARG A 1 122 ? 16.203 12.138 10.005 1.00 76.19 122 ARG A O 1
ATOM 1006 N N . ARG A 1 123 ? 16.408 13.820 8.505 1.00 67.69 123 ARG A N 1
ATOM 1007 C CA . ARG A 1 123 ? 17.301 14.675 9.300 1.00 67.69 123 ARG A CA 1
ATOM 1008 C C . ARG A 1 123 ? 16.499 15.554 10.244 1.00 67.69 123 ARG A C 1
ATOM 1010 O O . ARG A 1 123 ? 15.358 15.902 9.864 1.00 67.69 123 ARG A O 1
#

Sequence (123 aa):
MLCFPKRKNDNEPIKTKKPVIKKYSILTFIYDEKFEVIIIDSGSTDKTIEIAKEYPVRLIQIKPEEFGHGKTRNYGADISEGEYLVFLTQDAIPFDNNWLRYLISNLEDENVAGVYNKQIPRR

Radius of gyration: 15.79 Å; Cα contacts (8 Å, |Δi|>4): 121; chains: 1; bounding box: 30×35×44 Å

Organism: NCBI:txid412755

Nearest PDB structures (foldseek):
  1m99-assembly1_A  TM=2.731E-01  e=8.182E+00  Schistosoma japonicum
  3wqm-assembly1_A-2  TM=2.838E-01  e=9.354E+00  Mycobacterium tuberculosis

Mean predicted aligned error: 9.35 Å

Solvent-accessible surface area (backbone atoms only — not comparable to full-atom values): 8330 Å² total; per-residue (Å²): 62,39,28,28,61,79,82,76,96,66,97,67,88,78,83,81,78,84,80,91,80,87,78,92,43,88,86,65,57,75,63,97,67,74,66,51,37,44,44,79,41,50,65,76,87,64,63,61,66,63,57,49,70,77,46,98,51,52,77,41,81,45,55,58,88,72,59,38,85,65,60,50,49,50,54,50,58,74,77,53,87,40,75,43,84,44,85,66,62,96,81,65,71,73,92,54,58,50,53,61,57,63,53,52,60,60,54,72,43,91,89,41,94,78,82,81,80,89,83,76,83,85,129

pLDDT: mean 77.59, std 19.94, range [32.53, 95.69]

InterPro domains:
  IPR001173 Glycosyltransferase 2-like [PF00535] (31-116)
  IPR029044 Nucleotide-diphospho-sugar transferases [G3DSA:3.90.550.10] (20-123)
  IPR029044 Nucleotide-diphospho-sugar transferases [SSF53448] (23-119)

Secondary structure (DSSP, 8-state):
-EEE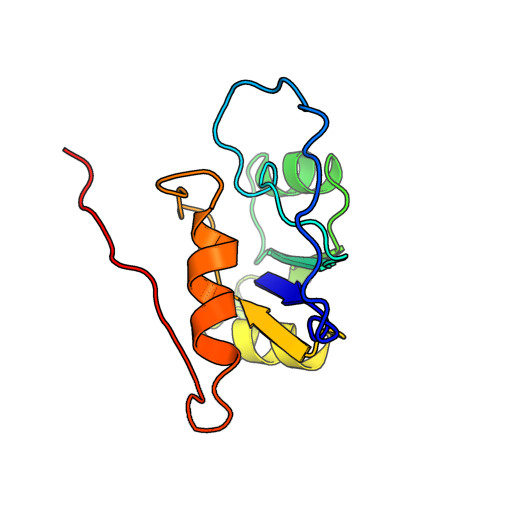PPPP--------PPP---S--TT-----S--EEEEEES---STHHHHHHTSS-EEEE--GGG--HHHHHHHHHHT--SSEEE---TT---SSTTHHHHHHHGGGSTT-----PPP----